Protein AF-A0A2V9PRE6-F1 (afdb_monomer_lite)

Secondary structure (DSSP, 8-state):
-PPP---EE-GGG--EEEEE-TTT--EEEEETT-TT----SB-TTT--BSS-TT-HHHHHHHHHHHHHHHHHHTTTT-SS---EEPP--S--PPPP-

Foldseek 3Di:
DDDDDWDKDFLVNDQFDWDADPVPRDIDTDGLQDPDDDDDQADPPPRHGDHHPPDPRSVVVVVVSPVSSVCNVCVVVDPDTDIDTDDPDPDPDPDDD

Structure (mmCIF, N/CA/C/O backbone):
data_AF-A0A2V9PRE6-F1
#
_entry.id   AF-A0A2V9PRE6-F1
#
loop_
_atom_site.group_PDB
_atom_site.id
_atom_site.type_symbol
_atom_site.label_atom_id
_atom_site.label_alt_id
_atom_site.label_comp_id
_atom_site.label_asym_id
_atom_site.label_entity_id
_atom_site.label_seq_id
_atom_site.pdbx_PDB_ins_code
_atom_site.Cartn_x
_atom_site.Cartn_y
_atom_site.Cartn_z
_atom_site.occupancy
_atom_site.B_iso_or_equiv
_atom_site.auth_seq_id
_atom_site.auth_comp_id
_atom_site.auth_asym_id
_atom_site.auth_atom_id
_atom_site.pdbx_PDB_model_num
ATOM 1 N N . MET A 1 1 ? -38.572 -2.748 -2.576 1.00 35.56 1 MET A N 1
ATOM 2 C CA . MET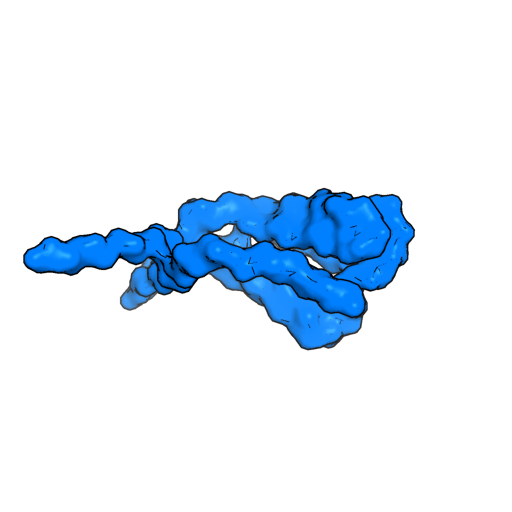 A 1 1 ? -37.322 -2.357 -1.890 1.00 35.56 1 MET A CA 1
ATOM 3 C C . MET A 1 1 ? -36.168 -3.008 -2.621 1.00 35.56 1 MET A C 1
ATOM 5 O O . MET A 1 1 ? -36.140 -4.228 -2.701 1.00 35.56 1 MET A O 1
ATOM 9 N N . THR A 1 2 ? -35.258 -2.226 -3.184 1.00 53.78 2 THR A N 1
ATOM 10 C CA . THR A 1 2 ? -33.976 -2.726 -3.690 1.00 53.78 2 THR A CA 1
ATOM 11 C C . THR A 1 2 ? -32.954 -2.633 -2.559 1.00 53.78 2 THR A C 1
ATOM 13 O O . THR A 1 2 ? -32.822 -1.584 -1.933 1.00 53.78 2 THR A O 1
ATOM 16 N N . SER A 1 3 ? -32.281 -3.740 -2.243 1.00 62.06 3 SER A N 1
ATOM 17 C CA . SER A 1 3 ? -31.180 -3.771 -1.275 1.00 62.06 3 SER A CA 1
ATOM 18 C C . SER A 1 3 ? -29.870 -3.597 -2.039 1.00 62.06 3 SER A C 1
ATOM 20 O O . SER A 1 3 ? -29.549 -4.411 -2.901 1.00 62.06 3 SER A O 1
ATOM 22 N N . GLU A 1 4 ? -29.135 -2.524 -1.749 1.00 65.00 4 GLU A N 1
ATOM 23 C CA . GLU A 1 4 ? -27.772 -2.318 -2.241 1.00 65.00 4 GLU A CA 1
ATOM 24 C C . GLU A 1 4 ? -26.798 -2.974 -1.250 1.00 65.00 4 GLU A C 1
ATOM 26 O O . GLU A 1 4 ? -26.788 -2.636 -0.064 1.00 65.00 4 GLU A O 1
ATOM 31 N N . ARG A 1 5 ? -25.989 -3.934 -1.713 1.00 66.31 5 ARG A N 1
ATOM 32 C CA . ARG A 1 5 ? -24.908 -4.527 -0.913 1.00 66.31 5 ARG A CA 1
ATOM 33 C C . ARG A 1 5 ? -23.615 -3.781 -1.216 1.00 66.31 5 ARG A C 1
ATOM 35 O O . ARG A 1 5 ? -23.100 -3.882 -2.324 1.00 66.31 5 ARG A O 1
ATOM 42 N N . ARG A 1 6 ? -23.084 -3.053 -0.231 1.00 69.81 6 ARG A N 1
ATOM 43 C CA . ARG A 1 6 ? -21.757 -2.427 -0.313 1.00 69.81 6 ARG A CA 1
ATOM 44 C C . ARG A 1 6 ? -20.745 -3.286 0.430 1.00 69.81 6 ARG A C 1
ATOM 46 O O . ARG A 1 6 ? -20.978 -3.632 1.587 1.00 69.81 6 ARG A O 1
ATOM 53 N N . LEU A 1 7 ? -19.638 -3.620 -0.230 1.00 78.44 7 LEU A N 1
ATOM 54 C CA . LEU A 1 7 ? -18.497 -4.246 0.429 1.00 78.44 7 LEU A CA 1
ATOM 55 C C . LEU A 1 7 ? -17.764 -3.172 1.241 1.00 78.44 7 LEU A C 1
ATOM 57 O O . LEU A 1 7 ? -17.335 -2.152 0.698 1.00 78.44 7 LEU A O 1
ATOM 61 N N . VAL A 1 8 ? -17.668 -3.395 2.548 1.00 82.06 8 VAL A N 1
ATOM 62 C CA . VAL A 1 8 ? -16.944 -2.531 3.482 1.00 82.06 8 VAL A CA 1
ATOM 63 C C . VAL A 1 8 ? -15.737 -3.305 3.982 1.00 82.06 8 VAL A C 1
ATOM 65 O O . VAL A 1 8 ? -15.889 -4.440 4.425 1.00 82.06 8 VAL A O 1
ATOM 68 N N . ILE A 1 9 ? -14.562 -2.690 3.889 1.00 85.75 9 ILE A N 1
ATOM 69 C CA . ILE A 1 9 ? -13.277 -3.267 4.290 1.00 85.75 9 ILE A CA 1
ATOM 70 C C . ILE A 1 9 ? -12.735 -2.431 5.454 1.00 85.75 9 ILE A C 1
ATOM 72 O O . ILE A 1 9 ? -12.682 -1.202 5.367 1.00 85.75 9 ILE A O 1
ATOM 76 N N . GLU A 1 10 ? -12.340 -3.060 6.553 1.00 86.69 10 GLU A N 1
ATOM 77 C CA . GLU A 1 10 ? -11.604 -2.420 7.647 1.00 86.69 10 GLU A CA 1
ATOM 78 C C . GLU A 1 10 ? -10.086 -2.629 7.453 1.00 86.69 10 GLU A C 1
ATOM 80 O O . GLU A 1 10 ? -9.679 -3.562 6.761 1.00 86.69 10 GLU A O 1
ATOM 85 N N . PRO A 1 11 ? -9.205 -1.780 8.023 1.00 86.56 11 PRO A N 1
ATOM 86 C CA . PRO A 1 11 ? -7.751 -1.919 7.860 1.00 86.56 11 PRO A CA 1
ATOM 87 C C . PRO A 1 11 ? -7.211 -3.333 8.119 1.00 86.56 11 PRO A C 1
ATOM 89 O O . PRO A 1 11 ? -6.396 -3.819 7.342 1.00 86.56 11 PRO A O 1
ATOM 92 N N . GLN A 1 12 ? -7.714 -4.023 9.147 1.00 84.00 12 GLN A N 1
ATOM 93 C CA . GLN A 1 12 ? -7.281 -5.385 9.481 1.00 84.00 12 GLN A CA 1
ATOM 94 C C . GLN A 1 12 ? -7.707 -6.462 8.470 1.00 84.00 12 GLN A C 1
ATOM 96 O O . GLN A 1 12 ? -7.177 -7.570 8.509 1.00 84.00 12 GLN A O 1
ATOM 101 N N . ASP A 1 13 ? -8.659 -6.159 7.586 1.00 86.00 13 ASP A N 1
ATOM 102 C CA . ASP A 1 13 ? -9.077 -7.079 6.527 1.00 86.00 13 ASP A CA 1
ATOM 103 C C . ASP A 1 13 ? -8.059 -7.087 5.367 1.00 86.00 13 ASP A C 1
ATOM 105 O O . ASP A 1 13 ? -8.096 -7.967 4.506 1.00 86.00 13 ASP A O 1
ATOM 109 N N . ILE A 1 14 ? -7.123 -6.125 5.336 1.00 85.62 14 ILE A N 1
ATOM 110 C CA . ILE A 1 14 ? -6.089 -6.011 4.306 1.00 85.62 14 ILE A CA 1
ATOM 111 C C . ILE A 1 14 ? -4.829 -6.768 4.739 1.00 85.62 14 ILE A C 1
ATOM 113 O O . ILE A 1 14 ? -4.109 -6.366 5.649 1.00 85.62 14 ILE A O 1
ATOM 117 N N . GLN A 1 15 ? -4.517 -7.847 4.022 1.00 80.50 15 GLN A N 1
ATOM 118 C CA . GLN A 1 15 ? -3.344 -8.688 4.298 1.00 80.50 15 GLN A CA 1
ATOM 119 C C . GLN A 1 15 ? -2.024 -8.074 3.801 1.00 80.50 15 GLN A C 1
ATOM 121 O O . GLN A 1 15 ? -0.950 -8.366 4.330 1.00 80.50 15 GLN A O 1
ATOM 126 N N . GLY A 1 16 ? -2.084 -7.225 2.775 1.00 81.69 16 GLY A N 1
ATOM 127 C CA . GLY A 1 16 ? -0.900 -6.643 2.162 1.00 81.69 16 GLY A CA 1
ATOM 128 C C . GLY A 1 16 ? -1.199 -5.790 0.937 1.00 81.69 16 GLY A C 1
ATOM 129 O O . GLY A 1 16 ? -2.350 -5.630 0.534 1.00 81.69 16 GLY A O 1
ATOM 130 N N . ILE A 1 17 ? -0.134 -5.246 0.354 1.00 83.88 17 ILE A N 1
ATOM 131 C CA . ILE A 1 17 ? -0.159 -4.453 -0.879 1.00 83.88 17 ILE A CA 1
ATOM 132 C C . ILE A 1 17 ? 0.710 -5.165 -1.911 1.00 83.88 17 ILE A C 1
ATOM 134 O O . ILE A 1 17 ? 1.837 -5.551 -1.606 1.00 83.88 17 ILE A O 1
ATOM 138 N N . GLU A 1 18 ? 0.202 -5.323 -3.130 1.00 88.62 18 GLU A N 1
ATOM 139 C CA . GLU A 1 18 ? 0.953 -5.895 -4.246 1.00 88.62 18 GLU A CA 1
ATOM 140 C C . GLU A 1 18 ? 1.442 -4.795 -5.194 1.00 88.62 18 GLU A C 1
ATOM 142 O O . GLU A 1 18 ? 0.673 -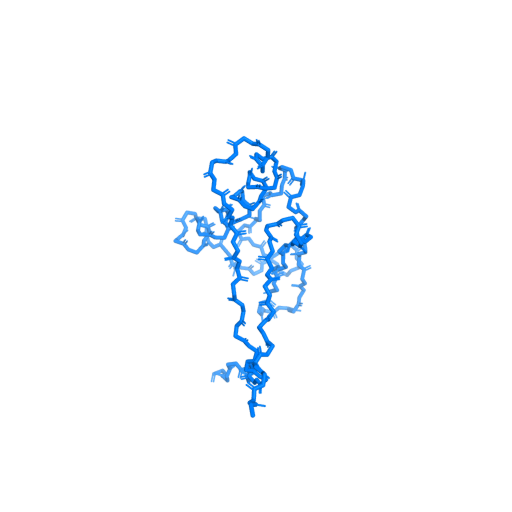3.942 -5.639 1.00 88.62 18 GLU A O 1
ATOM 147 N N . PHE A 1 19 ? 2.733 -4.833 -5.522 1.00 86.50 19 PHE A N 1
ATOM 148 C CA . PHE A 1 19 ? 3.350 -3.998 -6.547 1.00 86.50 19 PHE A CA 1
ATOM 149 C C . PHE A 1 19 ? 3.611 -4.842 -7.787 1.00 86.50 19 PHE A C 1
ATOM 151 O O . PHE A 1 19 ? 4.379 -5.797 -7.721 1.00 86.50 19 PHE A O 1
ATOM 158 N N . VAL A 1 20 ? 3.016 -4.478 -8.923 1.00 91.62 20 VAL A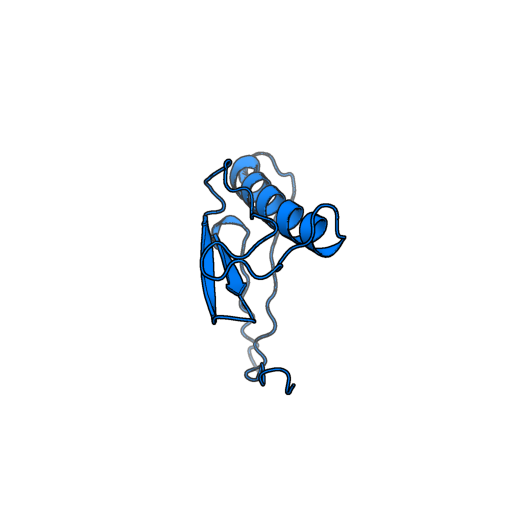 N 1
ATOM 159 C CA . VAL A 1 20 ? 3.204 -5.190 -10.195 1.00 91.62 20 VAL A CA 1
ATOM 160 C C . VAL A 1 20 ? 4.083 -4.356 -11.122 1.00 91.62 20 VAL A C 1
ATOM 162 O O . VAL A 1 20 ? 3.757 -3.214 -11.456 1.00 91.62 20 VAL A O 1
ATOM 165 N N . CYS A 1 21 ? 5.214 -4.918 -11.548 1.00 91.19 21 CYS A N 1
ATOM 166 C CA . CYS A 1 21 ? 6.105 -4.265 -12.497 1.00 91.19 21 CYS A CA 1
ATOM 167 C C . CYS A 1 21 ? 5.460 -4.209 -13.883 1.00 91.19 21 CYS A C 1
ATOM 169 O O . CYS A 1 21 ? 5.173 -5.243 -14.478 1.00 91.19 21 CYS A O 1
ATOM 171 N N . ARG A 1 22 ? 5.308 -3.008 -14.451 1.00 92.12 22 ARG A N 1
ATOM 172 C CA . ARG A 1 22 ? 4.772 -2.853 -15.813 1.00 92.12 22 ARG A CA 1
ATOM 173 C C . ARG A 1 22 ? 5.705 -3.377 -16.908 1.00 92.12 22 ARG A C 1
ATOM 175 O O . ARG A 1 22 ? 5.223 -3.748 -17.966 1.00 92.12 22 ARG A O 1
ATOM 182 N N . ALA A 1 23 ? 7.016 -3.415 -16.660 1.00 94.12 23 ALA A N 1
ATOM 183 C CA . ALA A 1 23 ? 7.997 -3.832 -17.661 1.00 94.12 23 ALA A CA 1
ATOM 184 C C . ALA A 1 23 ? 8.095 -5.359 -17.815 1.00 94.12 23 ALA A C 1
ATOM 186 O O . ALA A 1 23 ? 8.242 -5.850 -18.928 1.00 94.12 23 ALA A O 1
ATOM 187 N N . CYS A 1 24 ? 8.025 -6.116 -16.713 1.00 94.81 24 CYS A N 1
ATOM 188 C CA . CYS A 1 24 ? 8.200 -7.575 -16.742 1.00 94.81 24 CYS A CA 1
ATOM 189 C C . CYS A 1 24 ? 7.035 -8.376 -16.147 1.00 94.81 24 CYS A C 1
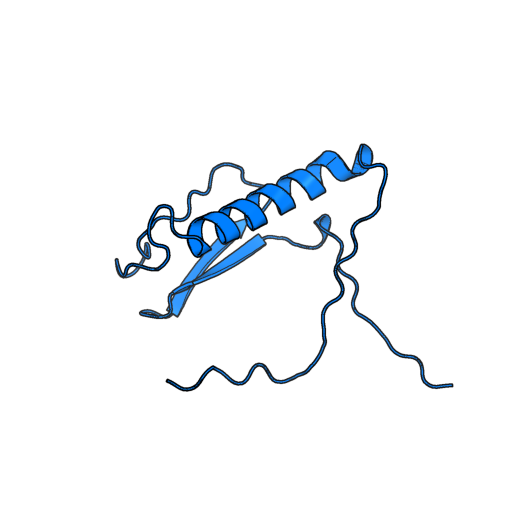ATOM 191 O O . CYS A 1 24 ? 7.092 -9.602 -16.135 1.00 94.81 24 CYS A O 1
ATOM 193 N N . GLY A 1 25 ? 6.006 -7.717 -15.608 1.00 93.56 25 GLY A N 1
ATOM 194 C CA . GLY A 1 25 ? 4.854 -8.369 -14.980 1.00 93.56 25 GLY A CA 1
ATOM 195 C C . GLY A 1 25 ? 5.130 -9.008 -13.616 1.00 93.56 25 GLY A C 1
ATOM 196 O O . GLY A 1 25 ? 4.193 -9.472 -12.974 1.00 93.56 25 GLY A O 1
ATOM 197 N N . ALA A 1 26 ? 6.382 -9.028 -13.144 1.00 91.62 26 ALA A N 1
ATOM 198 C CA . ALA A 1 26 ? 6.708 -9.583 -11.834 1.00 91.62 26 ALA A CA 1
ATOM 199 C C . ALA A 1 26 ? 6.019 -8.792 -10.716 1.00 91.62 26 ALA A C 1
ATOM 201 O O . ALA A 1 26 ? 6.009 -7.555 -10.742 1.00 91.62 26 ALA A O 1
ATOM 202 N N . SER A 1 27 ? 5.486 -9.510 -9.728 1.00 90.94 27 SER A N 1
ATOM 203 C CA . SER A 1 27 ? 4.830 -8.909 -8.574 1.00 90.94 27 SER A CA 1
ATOM 204 C C . SER A 1 27 ? 5.655 -9.033 -7.294 1.00 90.94 27 SER A C 1
ATOM 206 O O . SER A 1 27 ? 6.430 -9.970 -7.097 1.00 90.94 27 SER A O 1
ATOM 208 N N . LEU A 1 28 ? 5.512 -8.031 -6.430 1.00 86.19 28 LEU A N 1
ATOM 209 C CA . LEU A 1 28 ? 6.092 -7.967 -5.097 1.00 86.19 28 LEU A CA 1
ATOM 210 C C . LEU A 1 28 ? 4.967 -7.683 -4.101 1.00 86.19 28 LEU A C 1
ATOM 212 O O . LEU A 1 28 ? 4.486 -6.554 -4.002 1.00 86.19 28 LEU A O 1
ATOM 216 N N . GLY A 1 29 ? 4.551 -8.715 -3.371 1.00 85.69 29 GLY A N 1
ATOM 217 C CA . GLY A 1 29 ? 3.600 -8.591 -2.272 1.00 85.69 29 GLY A CA 1
ATOM 218 C C . GLY A 1 29 ? 4.301 -8.172 -0.984 1.00 85.69 29 GLY A C 1
ATOM 219 O O . GLY A 1 29 ? 5.252 -8.825 -0.555 1.00 85.69 29 GLY A O 1
ATOM 220 N N . LEU A 1 30 ? 3.826 -7.101 -0.353 1.00 80.00 30 LEU A N 1
ATOM 221 C CA . LEU A 1 30 ? 4.280 -6.661 0.961 1.00 80.00 30 LEU A CA 1
ATOM 222 C C . LEU A 1 30 ? 3.201 -6.915 2.008 1.00 80.00 30 LEU A C 1
ATOM 224 O O . LEU A 1 30 ? 2.072 -6.447 1.865 1.00 80.00 30 LEU A O 1
ATOM 228 N N . ASN A 1 31 ? 3.561 -7.607 3.086 1.00 76.75 31 ASN A N 1
ATOM 229 C CA . ASN A 1 31 ? 2.661 -7.850 4.208 1.00 76.75 31 ASN A CA 1
ATOM 230 C C . ASN A 1 31 ? 2.629 -6.633 5.143 1.00 76.75 31 ASN A C 1
ATOM 232 O O . ASN A 1 31 ? 3.674 -6.226 5.647 1.00 76.75 31 ASN A O 1
ATOM 236 N N . ALA A 1 32 ? 1.440 -6.087 5.413 1.00 66.00 32 ALA A N 1
ATOM 237 C CA . ALA A 1 32 ? 1.257 -4.897 6.252 1.00 66.00 32 ALA A CA 1
ATOM 238 C C . ALA A 1 32 ? 1.771 -5.061 7.700 1.00 66.00 32 ALA A C 1
ATOM 240 O O . ALA A 1 32 ? 2.049 -4.069 8.370 1.00 66.00 32 ALA A O 1
ATOM 241 N N . ALA A 1 33 ? 1.930 -6.299 8.180 1.00 64.69 33 ALA A N 1
ATOM 242 C CA . ALA A 1 33 ? 2.460 -6.613 9.505 1.00 64.69 33 ALA A CA 1
ATOM 243 C C . ALA A 1 33 ? 4.001 -6.632 9.579 1.00 64.69 33 ALA A C 1
ATOM 245 O O . ALA A 1 33 ? 4.554 -6.759 10.671 1.00 64.69 33 ALA A O 1
ATOM 246 N N . GLN A 1 34 ? 4.716 -6.539 8.450 1.00 66.12 34 GLN A N 1
ATOM 247 C CA . GLN A 1 34 ? 6.181 -6.613 8.412 1.00 66.12 34 GLN A CA 1
ATOM 248 C C . GLN A 1 34 ? 6.802 -5.224 8.191 1.00 66.12 34 GLN A C 1
ATOM 250 O O . GLN A 1 34 ? 6.810 -4.683 7.089 1.00 66.12 34 GLN A O 1
ATOM 255 N N . GLU A 1 35 ? 7.388 -4.655 9.250 1.00 56.03 35 GLU A N 1
ATOM 256 C CA . GLU A 1 35 ? 7.906 -3.272 9.293 1.00 56.03 35 GLU A CA 1
ATOM 257 C C . GLU A 1 35 ? 9.109 -2.983 8.370 1.00 56.03 35 GLU A C 1
ATOM 259 O O . GLU A 1 35 ? 9.507 -1.829 8.213 1.00 56.03 35 GLU A O 1
ATOM 264 N N . ARG A 1 36 ? 9.730 -4.002 7.760 1.00 56.50 36 ARG A N 1
ATOM 265 C CA . ARG A 1 36 ? 11.059 -3.877 7.124 1.00 56.50 36 ARG A CA 1
ATOM 266 C C . ARG A 1 36 ? 11.076 -4.044 5.609 1.00 56.50 36 ARG A C 1
ATOM 268 O O . ARG A 1 36 ? 12.087 -4.468 5.049 1.00 56.50 36 ARG A O 1
ATOM 275 N N . HIS A 1 37 ? 9.992 -3.723 4.919 1.00 61.69 37 HIS A N 1
ATOM 276 C CA . HIS A 1 37 ? 9.978 -3.802 3.461 1.00 61.69 37 HIS A CA 1
ATOM 277 C C . HIS A 1 37 ? 10.161 -2.426 2.833 1.00 61.69 37 HIS A C 1
ATOM 279 O O . HIS A 1 37 ? 9.231 -1.638 2.696 1.00 61.69 37 HIS A O 1
ATOM 285 N N . PHE A 1 38 ? 11.410 -2.136 2.468 1.00 64.56 38 PHE A N 1
ATOM 286 C CA . PHE A 1 38 ? 11.737 -1.018 1.596 1.00 64.56 38 PHE A CA 1
ATOM 287 C C . PHE A 1 38 ? 11.458 -1.453 0.156 1.00 64.56 38 PHE A C 1
ATOM 289 O O . PHE A 1 38 ? 12.126 -2.358 -0.353 1.00 64.56 38 PHE A O 1
ATOM 296 N N . VAL A 1 39 ? 10.464 -0.846 -0.499 1.00 71.81 39 VAL A N 1
ATOM 297 C CA . VAL A 1 39 ? 10.297 -1.045 -1.941 1.00 71.81 39 VAL A CA 1
ATOM 298 C C . VAL A 1 39 ? 11.479 -0.363 -2.619 1.00 71.81 39 VAL A C 1
ATOM 300 O O . VAL A 1 39 ? 11.660 0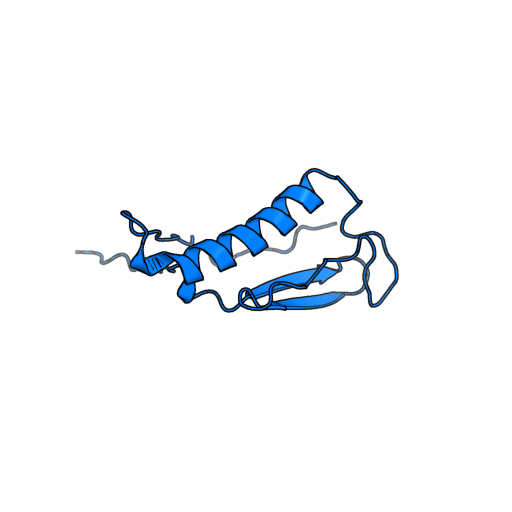.845 -2.499 1.00 71.81 39 VAL A O 1
ATOM 303 N N . LYS A 1 40 ? 12.328 -1.152 -3.278 1.00 79.44 40 LYS A N 1
ATOM 304 C CA . LYS A 1 40 ? 13.488 -0.628 -4.004 1.00 79.44 40 LYS A CA 1
ATOM 305 C C . LYS A 1 40 ? 13.032 0.300 -5.128 1.00 79.44 40 LYS A C 1
ATOM 307 O O . LYS A 1 40 ? 11.918 0.170 -5.628 1.00 79.44 40 LYS A O 1
ATOM 312 N N . THR A 1 41 ? 13.913 1.195 -5.559 1.00 87.19 41 THR A N 1
ATOM 313 C CA . THR A 1 41 ? 13.649 2.099 -6.689 1.00 87.19 41 THR A CA 1
ATOM 314 C C . THR A 1 41 ? 13.555 1.372 -8.027 1.00 87.19 41 THR A C 1
ATOM 316 O O . THR A 1 41 ? 12.874 1.820 -8.951 1.00 87.19 41 THR A O 1
ATOM 319 N N . GLU A 1 42 ? 14.195 0.209 -8.097 1.00 89.94 42 GLU A N 1
ATOM 320 C CA . GLU A 1 42 ? 14.230 -0.691 -9.240 1.00 89.94 42 GLU A CA 1
ATOM 321 C C . GLU A 1 42 ? 13.427 -1.961 -8.956 1.00 89.94 42 GLU A C 1
ATOM 323 O O . GLU A 1 42 ? 13.373 -2.455 -7.822 1.00 89.94 42 GLU A O 1
ATOM 328 N N . CYS A 1 43 ? 12.838 -2.522 -10.009 1.00 90.75 43 CYS A N 1
ATOM 329 C CA . CYS A 1 43 ? 12.197 -3.820 -9.957 1.00 90.75 43 CYS A CA 1
ATOM 330 C C . CYS A 1 43 ? 13.235 -4.894 -9.585 1.00 90.75 43 CYS A C 1
ATOM 332 O O . CYS A 1 43 ? 14.220 -5.058 -10.308 1.00 90.75 43 CYS A O 1
ATOM 334 N N . PRO A 1 44 ? 13.008 -5.692 -8.526 1.00 88.50 44 PRO A N 1
ATOM 335 C CA . PRO A 1 44 ? 13.959 -6.714 -8.096 1.00 88.50 44 PRO A CA 1
ATOM 336 C C . PRO A 1 44 ? 14.123 -7.855 -9.110 1.00 88.50 44 PRO A C 1
ATOM 338 O O . PRO A 1 44 ? 15.068 -8.626 -8.989 1.00 88.50 44 PRO A O 1
ATOM 341 N N . ASN A 1 45 ? 13.209 -7.972 -10.080 1.00 93.19 45 ASN A N 1
ATOM 342 C CA . ASN A 1 45 ? 13.245 -9.000 -11.115 1.00 93.19 45 ASN A CA 1
ATOM 343 C C . ASN A 1 45 ? 13.985 -8.545 -12.385 1.00 93.19 45 ASN A C 1
ATOM 345 O O . ASN A 1 45 ? 14.852 -9.262 -12.869 1.00 93.19 45 ASN A O 1
ATOM 349 N N . CYS A 1 46 ? 13.651 -7.370 -12.938 1.00 94.19 46 CYS A N 1
ATOM 350 C CA . CYS A 1 46 ? 14.182 -6.922 -14.236 1.00 94.19 46 CYS A CA 1
ATOM 351 C C . CYS A 1 46 ? 15.071 -5.671 -14.180 1.00 94.19 46 CYS A C 1
ATOM 353 O O . CYS A 1 46 ? 15.553 -5.236 -15.221 1.00 94.19 46 CYS A O 1
ATOM 355 N N . GLY A 1 47 ? 15.258 -5.058 -13.007 1.00 92.12 47 GLY A N 1
ATOM 356 C CA . GLY A 1 47 ? 16.081 -3.854 -12.834 1.00 92.12 47 GLY A CA 1
ATOM 357 C C . GLY A 1 47 ? 15.474 -2.562 -13.392 1.00 92.12 47 GLY A C 1
ATOM 358 O O . GLY A 1 47 ? 16.064 -1.500 -13.242 1.00 92.12 47 GLY A O 1
ATOM 359 N N . SER A 1 48 ? 14.294 -2.611 -14.021 1.00 92.75 48 SER A N 1
ATOM 360 C CA . SER A 1 48 ? 13.618 -1.401 -14.500 1.00 92.75 48 SER A CA 1
ATOM 361 C C . SER A 1 48 ? 13.253 -0.488 -13.334 1.00 92.75 48 SER A C 1
ATOM 363 O O . SER A 1 48 ? 12.721 -0.955 -12.325 1.00 92.75 48 SER A O 1
ATOM 365 N N . GLU A 1 49 ? 13.474 0.814 -13.488 1.00 90.25 49 GLU A N 1
ATOM 366 C CA . GLU A 1 49 ? 12.998 1.806 -12.528 1.00 90.25 49 GLU A CA 1
ATOM 367 C C . GLU A 1 49 ? 11.461 1.772 -12.477 1.00 90.25 49 GLU A C 1
ATOM 369 O O . GLU A 1 49 ? 10.787 1.955 -13.490 1.00 90.25 49 GLU A O 1
ATOM 374 N N . TRP A 1 50 ? 10.897 1.487 -11.301 1.00 89.06 50 TRP A N 1
ATOM 375 C CA . TRP A 1 50 ? 9.439 1.416 -11.098 1.00 89.06 50 TRP A CA 1
ATOM 376 C C . TRP A 1 50 ? 8.927 2.394 -10.033 1.00 89.06 50 TRP A C 1
ATOM 378 O O . TRP A 1 50 ? 7.746 2.733 -10.030 1.00 89.06 50 TRP A O 1
ATOM 388 N N . LEU A 1 51 ? 9.814 2.876 -9.155 1.00 84.19 51 LEU A N 1
ATOM 389 C CA . LEU A 1 51 ? 9.512 3.754 -8.026 1.00 84.19 51 LEU A CA 1
ATOM 390 C C . LEU A 1 51 ? 10.712 4.679 -7.773 1.00 84.19 51 LEU A C 1
ATOM 392 O O . LEU A 1 51 ? 11.476 4.446 -6.838 1.00 84.19 51 LEU A O 1
ATOM 396 N N . PRO A 1 52 ? 10.900 5.731 -8.590 1.00 85.44 52 PRO A N 1
ATOM 397 C CA . PRO A 1 52 ? 12.029 6.645 -8.441 1.00 85.44 52 PRO A CA 1
ATOM 398 C C . PRO A 1 52 ? 12.122 7.193 -7.012 1.00 85.44 52 PRO A C 1
ATOM 400 O O . PRO A 1 52 ? 11.098 7.571 -6.420 1.00 85.44 52 PRO A O 1
ATOM 403 N N . TYR A 1 53 ? 13.338 7.237 -6.454 1.00 83.25 53 TYR A N 1
ATOM 404 C CA . TYR A 1 53 ? 13.559 7.684 -5.076 1.00 83.25 53 TYR A CA 1
ATOM 405 C C . TYR A 1 53 ? 13.024 9.102 -4.874 1.00 83.25 53 TYR A C 1
ATOM 407 O O . TYR A 1 53 ? 13.142 9.958 -5.745 1.00 83.25 53 TYR A O 1
ATOM 415 N N . ASP A 1 54 ? 12.422 9.339 -3.711 1.00 83.69 54 ASP A N 1
ATOM 416 C CA . ASP A 1 54 ? 11.843 10.628 -3.311 1.00 83.69 54 ASP A CA 1
ATOM 417 C C . ASP A 1 54 ? 10.709 11.186 -4.204 1.00 83.69 54 ASP A C 1
ATOM 419 O O . ASP A 1 54 ? 10.141 12.243 -3.903 1.00 83.69 54 ASP A O 1
ATOM 423 N N . SER A 1 55 ? 10.297 10.453 -5.245 1.00 89.19 55 SER A N 1
ATOM 424 C CA . SER A 1 55 ? 9.133 10.812 -6.055 1.00 89.19 55 SER A CA 1
ATOM 425 C C . SER A 1 55 ? 7.853 10.849 -5.215 1.00 89.19 55 SER A C 1
ATOM 427 O O . SER A 1 55 ? 7.713 10.157 -4.200 1.00 89.19 55 SER A O 1
ATOM 429 N N . VAL A 1 56 ? 6.874 11.640 -5.663 1.00 90.12 56 VAL A N 1
ATOM 430 C CA . VAL A 1 56 ? 5.550 11.719 -5.020 1.00 90.12 56 VAL A CA 1
ATOM 431 C C . VAL A 1 56 ? 4.903 10.334 -4.936 1.00 90.12 56 VAL A C 1
ATOM 433 O O . VAL A 1 56 ? 4.330 9.987 -3.905 1.00 90.12 56 VAL A O 1
ATOM 436 N N . LEU A 1 57 ? 5.058 9.516 -5.981 1.00 86.56 57 LEU A N 1
ATOM 437 C CA . LEU A 1 57 ? 4.537 8.151 -6.016 1.00 86.56 57 LEU A CA 1
ATOM 438 C C . LEU A 1 57 ? 5.217 7.250 -4.979 1.00 86.56 57 LEU A C 1
ATOM 440 O O . LEU A 1 57 ? 4.530 6.561 -4.227 1.00 86.56 57 LEU A O 1
ATOM 444 N N . HIS A 1 58 ? 6.550 7.293 -4.890 1.00 84.25 58 HIS A N 1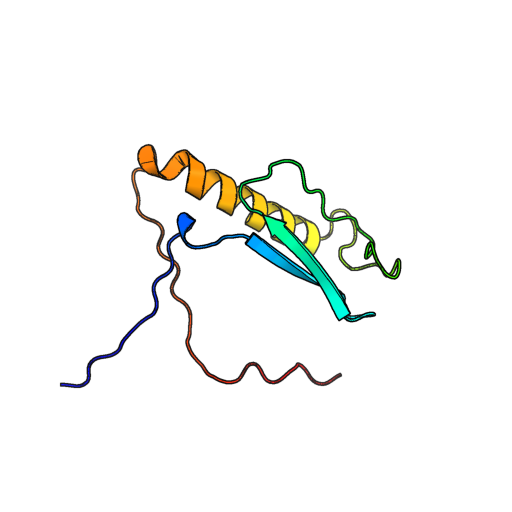
ATOM 445 C CA . HIS A 1 58 ? 7.307 6.541 -3.887 1.00 84.25 58 HIS A CA 1
ATOM 446 C C . HIS A 1 58 ? 6.897 6.922 -2.456 1.00 84.25 58 HIS A C 1
ATOM 448 O O . HIS A 1 58 ? 6.661 6.043 -1.619 1.00 84.25 58 HIS A O 1
ATOM 454 N N . LYS A 1 59 ? 6.736 8.224 -2.183 1.00 85.94 59 LYS A N 1
ATOM 455 C CA . LYS A 1 59 ? 6.250 8.740 -0.893 1.00 85.94 59 LYS A CA 1
ATOM 456 C C . LYS A 1 59 ? 4.836 8.253 -0.580 1.00 85.94 59 LYS A C 1
ATOM 458 O O . LYS A 1 59 ? 4.596 7.775 0.529 1.00 85.94 59 LYS A O 1
ATOM 463 N N . ALA A 1 60 ? 3.915 8.344 -1.538 1.00 88.06 60 ALA A N 1
ATOM 464 C CA . ALA A 1 60 ? 2.530 7.913 -1.367 1.00 88.06 60 ALA A CA 1
ATOM 465 C C . ALA A 1 60 ? 2.423 6.402 -1.105 1.00 88.06 60 ALA A C 1
ATOM 467 O O . ALA A 1 60 ? 1.795 6.000 -0.127 1.00 88.06 60 ALA A O 1
ATOM 468 N N . ALA A 1 61 ? 3.093 5.573 -1.911 1.00 84.12 61 ALA A N 1
ATOM 469 C CA . ALA A 1 61 ? 3.100 4.118 -1.753 1.00 84.12 61 ALA A CA 1
ATOM 470 C C . ALA A 1 61 ? 3.689 3.682 -0.401 1.00 84.12 61 ALA A C 1
ATOM 472 O O . ALA A 1 61 ? 3.094 2.873 0.313 1.00 84.12 61 ALA A O 1
ATOM 473 N N . SER A 1 62 ? 4.824 4.272 -0.015 1.00 80.94 62 SER A N 1
ATOM 474 C CA . SER A 1 62 ? 5.462 4.002 1.278 1.00 80.94 62 SER A CA 1
ATOM 475 C C . SER A 1 62 ? 4.580 4.425 2.454 1.00 80.94 62 SER A C 1
ATOM 477 O O . SER A 1 62 ? 4.523 3.734 3.472 1.00 80.94 62 SER A O 1
ATOM 479 N N . SER A 1 63 ? 3.887 5.560 2.325 1.00 86.00 63 SER A N 1
ATOM 480 C CA . SER A 1 63 ? 3.004 6.078 3.374 1.00 86.00 63 SER A CA 1
ATOM 481 C C . SER A 1 63 ? 1.765 5.206 3.531 1.00 86.00 63 SER A C 1
ATOM 483 O O . SER A 1 63 ? 1.436 4.852 4.655 1.00 86.00 63 SER A O 1
ATOM 485 N N . LEU A 1 64 ? 1.134 4.792 2.426 1.00 86.06 64 LEU A N 1
ATOM 486 C CA . LEU A 1 64 ? -0.017 3.886 2.441 1.00 86.06 64 LEU A CA 1
ATOM 487 C C . LEU A 1 64 ? 0.297 2.600 3.214 1.00 86.06 64 LEU A C 1
ATOM 489 O O . LEU A 1 64 ? -0.457 2.219 4.107 1.00 86.06 64 LEU A O 1
ATOM 493 N N . PHE A 1 65 ? 1.435 1.974 2.908 1.00 80.62 65 PHE A N 1
ATOM 494 C CA . PHE A 1 65 ? 1.871 0.753 3.580 1.00 80.62 65 PHE A CA 1
ATOM 495 C C . PHE A 1 65 ? 2.062 0.957 5.090 1.00 80.62 65 PHE A C 1
ATOM 497 O O . PHE A 1 65 ? 1.513 0.205 5.895 1.00 80.62 65 PHE A O 1
ATOM 504 N N . ARG A 1 66 ? 2.787 2.012 5.487 1.00 82.81 66 ARG A N 1
ATOM 505 C CA . ARG A 1 66 ? 3.021 2.332 6.906 1.00 82.81 66 ARG A CA 1
ATOM 506 C C . ARG A 1 66 ? 1.722 2.643 7.643 1.00 82.81 66 ARG A C 1
ATOM 508 O O . ARG A 1 66 ? 1.491 2.105 8.720 1.00 82.81 66 ARG A O 1
ATOM 515 N N . SER A 1 67 ? 0.869 3.478 7.052 1.00 87.38 67 SER A N 1
ATOM 516 C CA . SER A 1 67 ? -0.418 3.852 7.632 1.00 87.38 67 SER A CA 1
ATOM 517 C C . SER A 1 67 ? -1.301 2.630 7.855 1.00 87.38 67 SER A C 1
ATOM 519 O O . SER A 1 67 ? -1.898 2.517 8.919 1.00 87.38 67 SER A O 1
ATOM 521 N N . LEU A 1 68 ? -1.348 1.687 6.912 1.00 85.50 68 LEU A N 1
ATOM 522 C CA . LEU A 1 68 ? -2.140 0.470 7.069 1.00 85.50 68 LEU A CA 1
ATOM 523 C C . LEU A 1 68 ? -1.687 -0.379 8.271 1.00 85.50 68 LEU A C 1
ATOM 525 O O . LEU A 1 68 ? -2.526 -0.838 9.053 1.00 85.50 68 LEU A O 1
ATOM 529 N N . GLY A 1 69 ? -0.372 -0.532 8.451 1.00 83.94 69 GLY A N 1
ATOM 530 C CA . GLY A 1 69 ? 0.204 -1.214 9.612 1.00 83.94 69 GLY A CA 1
ATOM 531 C C . GLY A 1 69 ? -0.157 -0.514 10.925 1.00 83.94 69 GLY A C 1
ATOM 532 O O . GLY A 1 69 ? -0.706 -1.143 11.830 1.00 83.94 69 GLY A O 1
ATOM 533 N N . THR A 1 70 ? 0.052 0.806 11.002 1.00 86.88 70 THR A N 1
ATOM 534 C CA . THR A 1 70 ? -0.283 1.611 12.190 1.00 86.88 70 THR A CA 1
ATOM 535 C C . THR A 1 70 ? -1.768 1.529 12.543 1.00 86.88 70 THR A C 1
ATOM 537 O O . THR A 1 70 ? -2.112 1.341 13.706 1.00 86.88 70 THR A O 1
ATOM 540 N N . LEU A 1 71 ? -2.661 1.630 11.555 1.00 87.69 71 LEU A N 1
ATOM 541 C CA . LEU A 1 71 ? -4.107 1.561 11.779 1.00 87.69 71 LEU A CA 1
ATOM 542 C C . LEU A 1 71 ? -4.551 0.190 12.296 1.00 87.69 71 LEU A C 1
ATOM 544 O O . LEU A 1 71 ? -5.439 0.114 13.143 1.00 87.69 71 LEU A O 1
ATOM 548 N N . THR A 1 72 ? -3.917 -0.880 11.818 1.00 85.00 72 THR A N 1
ATOM 549 C CA . THR A 1 72 ? -4.174 -2.240 12.303 1.00 85.00 72 THR A CA 1
ATOM 550 C C . THR A 1 72 ? -3.687 -2.415 13.744 1.00 85.00 72 THR A C 1
ATOM 552 O O . THR A 1 72 ? -4.422 -2.940 14.580 1.00 85.00 72 THR A O 1
ATOM 555 N N . GLN A 1 73 ? -2.481 -1.933 14.061 1.00 85.50 73 GLN A N 1
ATOM 556 C CA . GLN A 1 73 ? -1.884 -2.042 15.399 1.00 85.50 73 GLN A CA 1
ATOM 557 C C . GLN A 1 73 ? -2.623 -1.196 16.449 1.00 85.50 73 GLN A C 1
ATOM 559 O O . GLN A 1 73 ? -2.894 -1.672 17.548 1.00 85.50 73 GLN A O 1
ATOM 564 N N . MET A 1 74 ? -2.990 0.042 16.111 1.00 87.44 74 MET A N 1
ATOM 565 C CA . MET A 1 74 ? -3.579 1.011 17.046 1.00 87.44 74 MET A CA 1
ATOM 566 C C . MET A 1 74 ? -5.112 0.971 17.102 1.00 87.44 74 MET A C 1
ATOM 568 O O . MET A 1 74 ? -5.734 1.850 17.702 1.00 87.44 74 MET A O 1
ATOM 572 N N . ARG A 1 75 ? -5.757 -0.035 16.498 1.00 84.75 75 ARG A N 1
ATOM 573 C CA . ARG A 1 75 ? -7.226 -0.143 16.435 1.00 84.75 75 ARG A CA 1
ATOM 574 C C . ARG A 1 75 ? -7.900 -0.011 17.806 1.00 84.75 75 ARG A C 1
ATOM 576 O O . ARG A 1 75 ? -8.964 0.588 17.898 1.00 84.75 75 ARG A O 1
ATOM 583 N N . GLY A 1 76 ? -7.289 -0.565 18.857 1.00 86.12 76 GLY A N 1
ATOM 584 C CA . GLY A 1 76 ? -7.817 -0.501 20.226 1.00 86.12 76 GLY A CA 1
ATOM 585 C C . GLY A 1 76 ? -7.693 0.874 20.896 1.00 86.12 76 GLY A C 1
ATOM 586 O O . GLY A 1 76 ? -8.402 1.141 21.861 1.00 86.12 76 GLY A O 1
ATOM 587 N N . GLU A 1 77 ? -6.819 1.744 20.388 1.00 90.62 77 GLU A N 1
ATOM 588 C CA . GLU A 1 77 ? -6.564 3.089 20.923 1.00 90.62 77 GLU A CA 1
ATOM 589 C C . GLU A 1 77 ? -7.303 4.182 20.138 1.00 90.62 77 GLU A C 1
ATOM 591 O O . GLU A 1 77 ? -7.559 5.276 20.654 1.00 90.62 77 GLU A O 1
ATOM 596 N N . ALA A 1 78 ? -7.652 3.902 18.880 1.00 87.44 78 ALA A N 1
ATOM 597 C CA . ALA A 1 78 ? -8.337 4.844 18.013 1.00 87.44 78 ALA A CA 1
ATOM 598 C C . ALA A 1 78 ? -9.729 5.198 18.562 1.00 87.44 78 ALA A C 1
ATOM 600 O O . ALA A 1 78 ? -10.580 4.342 18.796 1.00 87.44 78 ALA A O 1
ATOM 601 N N . LYS A 1 79 ? -10.011 6.500 18.689 1.00 91.44 79 LYS A N 1
ATOM 602 C CA . LYS A 1 79 ? -11.342 7.022 19.062 1.00 91.44 79 LYS A CA 1
ATOM 603 C C . LYS A 1 79 ? -12.309 7.104 17.871 1.00 91.44 79 LYS A C 1
ATOM 605 O O . LYS A 1 79 ? -13.302 7.825 17.923 1.00 91.44 79 LYS A O 1
ATOM 610 N N . PHE A 1 80 ? -11.994 6.413 16.782 1.00 86.06 80 PHE A N 1
ATOM 611 C CA . PHE A 1 80 ? -12.759 6.381 15.542 1.00 86.06 80 PHE A CA 1
ATOM 612 C C . PHE A 1 80 ? -12.645 4.996 14.899 1.00 86.06 80 PHE A C 1
ATOM 614 O O . PHE A 1 80 ? -11.683 4.268 15.133 1.00 86.06 80 PHE A O 1
ATOM 621 N N . ILE A 1 81 ? -13.615 4.652 14.052 1.00 83.69 81 ILE A N 1
ATOM 622 C CA . ILE A 1 81 ? -13.590 3.434 13.235 1.00 83.69 81 ILE A CA 1
ATOM 623 C C . ILE A 1 81 ? -13.297 3.847 11.795 1.00 83.69 81 ILE A C 1
ATOM 625 O O . ILE A 1 81 ? -13.999 4.695 11.243 1.00 83.69 81 ILE A O 1
ATOM 629 N N . ILE A 1 82 ? -12.281 3.241 11.183 1.00 85.75 82 ILE A N 1
ATOM 630 C CA . ILE A 1 82 ? -11.989 3.422 9.758 1.00 85.75 82 ILE A CA 1
ATOM 631 C C . ILE A 1 82 ? -12.691 2.329 8.964 1.00 85.75 82 ILE A C 1
ATOM 633 O O . ILE A 1 82 ? -12.535 1.145 9.251 1.00 85.75 82 ILE A O 1
ATOM 637 N N . ARG A 1 83 ? -13.436 2.747 7.940 1.00 87.12 83 ARG A N 1
ATOM 638 C CA . ARG A 1 83 ? -14.109 1.874 6.978 1.00 87.12 83 ARG A CA 1
ATOM 639 C C . ARG A 1 83 ? -13.791 2.345 5.571 1.00 87.12 83 ARG A C 1
ATOM 641 O O . ARG A 1 83 ? -14.006 3.510 5.244 1.00 87.12 83 ARG A O 1
ATOM 648 N N . MET A 1 84 ? -13.288 1.439 4.748 1.00 85.38 84 MET A N 1
ATOM 649 C CA . MET A 1 84 ? -12.999 1.667 3.340 1.00 85.38 84 MET A CA 1
ATOM 650 C C . MET A 1 84 ? -14.155 1.118 2.514 1.00 85.38 84 MET A C 1
ATOM 652 O O . MET A 1 84 ? -14.580 -0.024 2.683 1.00 85.38 84 MET A O 1
ATOM 656 N N . HIS A 1 85 ? -14.682 1.962 1.638 1.00 85.19 85 HIS A N 1
ATOM 657 C CA . HIS A 1 85 ? -15.760 1.613 0.726 1.00 85.19 85 HIS A CA 1
ATOM 658 C C . HIS A 1 85 ? -15.146 1.407 -0.653 1.00 85.19 85 HIS A C 1
ATOM 660 O O . HIS A 1 85 ? -14.461 2.298 -1.156 1.00 85.19 85 HIS A O 1
ATOM 666 N N . VAL A 1 86 ? -15.375 0.241 -1.250 1.00 82.81 86 VAL A N 1
ATOM 667 C CA . VAL A 1 86 ? -14.892 -0.068 -2.599 1.00 82.81 86 VAL A CA 1
ATOM 668 C C . VAL A 1 86 ? -16.035 0.020 -3.603 1.00 82.81 86 VAL A C 1
ATOM 670 O O . VAL A 1 86 ? -17.142 -0.454 -3.344 1.00 82.81 86 VAL A O 1
ATOM 673 N N . ASN A 1 87 ? -15.763 0.630 -4.756 1.00 82.00 87 ASN A N 1
ATOM 674 C CA . ASN A 1 87 ? -16.693 0.623 -5.881 1.00 82.00 87 ASN A CA 1
ATOM 675 C C . ASN A 1 87 ? -16.579 -0.732 -6.584 1.00 82.00 87 ASN A C 1
ATOM 677 O O . ASN A 1 87 ? -15.509 -1.078 -7.079 1.00 82.00 87 ASN A O 1
ATOM 681 N N . MET A 1 88 ? -17.671 -1.495 -6.630 1.00 68.06 88 MET A N 1
ATOM 682 C CA . MET A 1 88 ? -17.733 -2.771 -7.353 1.00 68.06 88 MET A CA 1
ATOM 683 C C . MET A 1 88 ? -18.153 -2.570 -8.816 1.00 68.06 88 MET A C 1
ATOM 685 O O . MET A 1 88 ? -19.052 -3.253 -9.296 1.00 68.06 88 MET A O 1
ATOM 689 N N . ASP A 1 89 ? -17.529 -1.626 -9.524 1.00 64.62 89 ASP A N 1
ATOM 690 C CA . ASP A 1 89 ? -17.690 -1.564 -10.977 1.00 64.62 89 ASP A CA 1
ATOM 691 C C . ASP A 1 89 ? -16.781 -2.625 -11.611 1.00 64.62 89 ASP A C 1
ATOM 693 O O . ASP A 1 89 ? -15.559 -2.474 -11.692 1.00 64.62 89 ASP A O 1
ATOM 697 N N . GLU A 1 90 ? -17.386 -3.730 -12.053 1.00 57.00 90 GLU A N 1
ATOM 698 C CA . GLU A 1 90 ? -16.755 -4.724 -12.920 1.00 57.00 90 GLU A CA 1
ATOM 699 C C . GLU A 1 90 ? -16.374 -4.076 -14.261 1.00 57.00 90 GLU A C 1
ATOM 701 O O . GLU A 1 90 ? -17.128 -4.132 -15.228 1.00 57.00 90 GLU A O 1
ATOM 706 N N . SER A 1 91 ? -15.228 -3.397 -14.338 1.00 50.34 91 SER A N 1
ATOM 707 C CA . SER A 1 91 ? -14.430 -3.224 -15.566 1.00 50.34 91 SER A CA 1
ATOM 708 C C . SER A 1 91 ? -13.252 -2.275 -15.346 1.00 50.34 91 SER A C 1
ATOM 710 O O . SER A 1 91 ? -13.171 -1.191 -15.925 1.00 50.34 91 SER A O 1
ATOM 712 N N . VAL A 1 92 ? -12.238 -2.730 -14.609 1.00 48.25 92 VAL A N 1
ATOM 713 C CA . VAL A 1 92 ? -10.879 -2.235 -14.868 1.00 48.25 92 VAL A CA 1
ATOM 714 C C . VAL A 1 92 ? -10.458 -2.815 -16.220 1.00 48.25 92 VAL A C 1
ATOM 716 O O . VAL A 1 92 ? -9.849 -3.879 -16.302 1.00 48.25 92 VAL A O 1
ATOM 719 N N . LYS A 1 93 ? -10.849 -2.155 -17.317 1.00 44.62 93 LYS A N 1
ATOM 720 C CA . LYS A 1 93 ? -10.213 -2.408 -18.612 1.00 44.62 93 LYS A CA 1
ATOM 721 C C . LYS A 1 93 ? -8.749 -1.980 -18.470 1.00 44.62 93 LYS A C 1
ATOM 723 O O . LYS A 1 93 ? -8.512 -0.875 -17.976 1.00 44.62 93 LYS A O 1
ATOM 728 N N . PRO A 1 94 ? -7.779 -2.822 -18.864 1.00 42.28 94 PRO A N 1
ATOM 729 C CA . PRO A 1 94 ? -6.377 -2.436 -18.826 1.00 42.28 94 PRO A CA 1
ATOM 730 C C . PRO A 1 94 ? -6.208 -1.139 -19.618 1.00 42.28 94 PRO A C 1
ATOM 732 O O . PRO A 1 94 ? -6.776 -0.993 -20.706 1.00 42.28 94 PRO A O 1
ATOM 735 N N . ALA A 1 95 ? -5.482 -0.183 -19.036 1.00 46.38 95 ALA A N 1
ATOM 736 C CA . ALA A 1 95 ? -5.085 1.030 -19.733 1.00 46.38 95 ALA A CA 1
ATOM 737 C C . ALA A 1 95 ? -4.367 0.602 -21.019 1.00 46.38 95 ALA A C 1
ATOM 739 O O . ALA A 1 95 ? -3.363 -0.102 -20.947 1.00 46.38 95 ALA A O 1
ATOM 740 N N . LYS A 1 96 ? -4.946 0.944 -22.175 1.00 43.94 96 LYS A N 1
ATOM 741 C CA . LYS A 1 96 ? -4.293 0.739 -23.467 1.00 43.94 96 LYS A CA 1
ATOM 742 C C . LYS A 1 96 ? -3.083 1.665 -23.552 1.00 43.94 96 LYS A C 1
ATOM 744 O O . LYS A 1 96 ? -3.193 2.823 -23.145 1.00 43.94 96 LYS A O 1
ATOM 749 N N . ASP A 1 97 ? -1.995 1.085 -24.048 1.00 53.44 97 ASP A N 1
ATOM 750 C CA . ASP A 1 97 ? -0.693 1.699 -24.326 1.00 53.44 97 ASP A CA 1
ATOM 751 C C . ASP A 1 97 ? -0.779 2.996 -25.144 1.00 53.44 97 ASP A C 1
ATOM 753 O O . ASP A 1 97 ? -1.657 3.084 -26.039 1.00 53.44 97 ASP A O 1
#

Radius of gyration: 16.49 Å; chains: 1; bounding box: 53×21×45 Å

pLDDT: mean 79.38, std 13.91, range [35.56, 94.81]

Sequence (97 aa):
MTSERRLVIEPQDIQGIEFVCRACGASLGLNAAQERHFVKTECPNCGSEWLPYDSVLHKAASSLFRSLGTLTQMRGEAKFIIRMHVNMDESVKPAKD